Protein AF-A0A8S3IPT7-F1 (afdb_monomer_lite)

InterPro domains:
  IPR018795 Uncharacterized protein KIAA2013-like [PF10222] (3-131)
  IPR018795 Uncharacterized protein KIAA2013-like [PTHR31386] (3-131)

Foldseek 3Di:
DVVVVLVVLVVCCVPVQVWDDDPFKIFRQDDLVPPPDKDWRWQHDDPDDWGKTWIWHQDPVRWIKIWIATPAQPQQKWKAADQCPDQTDTHYRGTDIDTQFAKVVGDTGMMMGSDRVVSVVSSVVDPIDTDDD

pLDDT: mean 86.34, std 8.71, range [43.53, 96.94]

Organism: NCBI:txid392030

Sequence (133 aa):
MLSGVNGVLQSMLLSIGGARFHNHHLEMNLDPKELHRDMFFRSIHFGKHFLLNISITVGHDNRAIMDVSIDNENGQAYACDAGCLDTPTKLSKKPIRFPVKMTSPSTAILYITEDFDYMTQLKDTLHVKEIEI

Secondary structure (DSSP, 8-state):
-HHHHHHHHHHHHHHTS-EEE-SS-EEE---GGG--S-EEEEEEEETTTEEEEEEEEE-TTS-EEEEEEES-TT---EEEEGGG-SPPEE--SSPEEEE--EEES---SEEEES-HHHHHHHHHH---EEE--

Radius of gyration: 14.16 Å; chains: 1; bounding box: 36×37×33 Å

Structure (mmCIF, N/CA/C/O backbone):
data_AF-A0A8S3IPT7-F1
#
_entry.id   AF-A0A8S3IPT7-F1
#
loop_
_atom_site.group_PDB
_atom_site.id
_atom_site.type_symbol
_atom_site.label_atom_id
_atom_site.label_alt_id
_atom_site.label_comp_id
_atom_site.label_asym_id
_atom_site.label_entity_id
_atom_site.label_seq_id
_atom_site.pdbx_PDB_ins_code
_atom_site.Cartn_x
_atom_site.Cartn_y
_atom_site.Cartn_z
_atom_site.occupancy
_atom_site.B_iso_or_equiv
_atom_site.auth_seq_id
_atom_site.auth_comp_id
_atom_site.auth_asym_id
_atom_site.auth_atom_id
_atom_site.pdbx_PDB_model_num
ATOM 1 N N . MET A 1 1 ? -9.300 23.777 11.754 1.00 43.53 1 MET A N 1
ATOM 2 C CA . MET A 1 1 ? -7.929 23.855 11.193 1.00 43.53 1 MET A CA 1
ATOM 3 C C . MET A 1 1 ? -7.364 22.512 10.713 1.00 43.53 1 MET A C 1
ATOM 5 O O . MET A 1 1 ? -6.518 22.542 9.834 1.00 43.53 1 MET A O 1
ATOM 9 N N . LEU A 1 2 ? -7.838 21.349 11.191 1.00 57.19 2 LEU A N 1
ATOM 10 C CA . LEU A 1 2 ? -7.346 20.024 10.750 1.00 57.19 2 LEU A CA 1
ATOM 11 C C . LEU A 1 2 ? -7.577 19.705 9.257 1.00 57.19 2 LEU A C 1
ATOM 13 O O . LEU A 1 2 ? -6.779 18.995 8.655 1.00 57.19 2 LEU A O 1
ATOM 17 N N . SER A 1 3 ? -8.605 20.285 8.627 1.00 55.47 3 SER A N 1
ATOM 18 C CA . SER A 1 3 ? -8.907 20.048 7.206 1.00 55.47 3 SER A CA 1
ATOM 19 C C . SER A 1 3 ? -7.802 20.520 6.249 1.00 55.47 3 SER A C 1
ATOM 21 O O . SER A 1 3 ? -7.641 19.933 5.185 1.00 55.47 3 SER A O 1
ATOM 23 N N . GLY A 1 4 ? -7.016 21.539 6.625 1.00 62.97 4 GLY A N 1
ATOM 24 C CA . GLY A 1 4 ? -5.911 22.037 5.795 1.00 62.97 4 GLY A CA 1
ATOM 25 C C . GLY A 1 4 ? -4.722 21.072 5.742 1.00 62.97 4 GLY A C 1
ATOM 26 O O . GLY A 1 4 ? -4.175 20.828 4.673 1.00 62.97 4 GLY A O 1
ATOM 27 N N . VAL A 1 5 ? -4.366 20.465 6.880 1.00 67.19 5 VAL A N 1
ATOM 28 C CA . VAL A 1 5 ? -3.261 19.492 6.973 1.00 67.19 5 VAL A CA 1
ATOM 29 C C . VAL A 1 5 ? -3.607 18.202 6.229 1.00 67.19 5 VAL A C 1
ATOM 31 O O . VAL A 1 5 ? -2.785 17.695 5.467 1.00 67.19 5 VAL A O 1
ATOM 34 N N . ASN A 1 6 ? -4.846 17.722 6.370 1.00 68.94 6 ASN A N 1
ATOM 35 C CA . ASN A 1 6 ? -5.309 16.536 5.648 1.00 68.94 6 ASN A CA 1
ATOM 36 C C . ASN A 1 6 ? -5.297 16.746 4.126 1.00 68.94 6 ASN A C 1
ATOM 38 O O . ASN A 1 6 ? -4.885 15.848 3.396 1.00 68.94 6 ASN A O 1
ATOM 42 N N . GLY A 1 7 ? -5.678 17.937 3.649 1.00 72.19 7 GLY A N 1
ATOM 43 C CA . GLY A 1 7 ? -5.635 18.276 2.223 1.00 72.19 7 GLY A CA 1
ATOM 44 C C . GLY A 1 7 ? -4.217 18.282 1.642 1.00 72.19 7 GLY A C 1
ATOM 45 O O . GLY A 1 7 ? -4.000 17.770 0.544 1.00 72.19 7 GLY A O 1
ATOM 46 N N . VAL A 1 8 ? -3.229 18.793 2.386 1.00 80.00 8 VAL A N 1
ATOM 47 C CA . VAL A 1 8 ? -1.816 18.768 1.965 1.00 80.00 8 VAL A CA 1
ATOM 48 C C . VAL A 1 8 ? -1.285 17.338 1.898 1.00 80.00 8 VAL A C 1
ATOM 50 O O . VAL A 1 8 ? -0.687 16.964 0.890 1.00 80.00 8 VAL A O 1
ATOM 53 N N . LEU A 1 9 ? -1.542 16.520 2.924 1.00 81.75 9 LEU A N 1
ATOM 54 C CA . LEU A 1 9 ? -1.095 15.125 2.944 1.00 81.75 9 LEU A CA 1
ATOM 55 C C . LEU A 1 9 ? -1.710 14.321 1.791 1.00 81.75 9 LEU A C 1
ATOM 57 O O . LEU A 1 9 ? -0.996 13.597 1.100 1.00 81.75 9 LEU A O 1
ATOM 61 N N . GLN A 1 10 ? -3.012 14.486 1.541 1.00 80.69 10 GLN A N 1
ATOM 62 C CA . GLN A 1 10 ? -3.675 13.861 0.395 1.00 80.69 10 GLN A CA 1
ATOM 63 C C . GLN A 1 10 ? -3.067 14.325 -0.931 1.00 80.69 10 GLN A C 1
ATOM 65 O O . GLN A 1 10 ? -2.792 13.499 -1.795 1.00 80.69 10 GLN A O 1
ATOM 70 N N . SER A 1 11 ? -2.782 15.620 -1.080 1.00 82.38 11 SER A N 1
ATOM 71 C CA . SER A 1 11 ? -2.172 16.154 -2.305 1.00 82.38 11 SER A CA 1
ATOM 72 C C . SER A 1 11 ? -0.766 15.595 -2.544 1.00 82.38 11 SER A C 1
ATOM 74 O O . SER A 1 11 ? -0.413 15.289 -3.683 1.00 82.38 11 SER A O 1
ATOM 76 N N . MET A 1 12 ? 0.028 15.413 -1.484 1.00 84.81 12 MET A N 1
ATOM 77 C CA . MET A 1 12 ? 1.343 14.768 -1.560 1.00 84.81 12 MET A CA 1
ATOM 78 C C . MET A 1 12 ? 1.231 13.287 -1.915 1.00 84.81 12 MET A C 1
ATOM 80 O O . MET A 1 12 ? 1.990 12.807 -2.751 1.00 84.81 12 MET A O 1
ATOM 84 N N . LEU A 1 13 ? 0.277 12.568 -1.325 1.00 86.44 13 LEU A N 1
ATOM 85 C CA . LEU A 1 13 ? 0.039 11.163 -1.639 1.00 86.44 13 LEU A CA 1
ATOM 86 C C . LEU A 1 13 ? -0.361 10.977 -3.115 1.00 86.44 13 LEU A C 1
ATOM 88 O O . LEU A 1 13 ? 0.162 10.088 -3.780 1.00 86.44 13 LEU A O 1
ATOM 92 N N . LEU A 1 14 ? -1.215 11.858 -3.644 1.00 85.62 14 LEU A N 1
ATOM 93 C CA . LEU A 1 14 ? -1.606 11.870 -5.058 1.00 85.62 14 LEU A CA 1
ATOM 94 C C . LEU A 1 14 ? -0.437 12.236 -5.989 1.00 85.62 14 LEU A C 1
ATOM 96 O O . LEU A 1 14 ? -0.249 11.598 -7.019 1.00 85.62 14 LEU A O 1
ATOM 100 N N . SER A 1 15 ? 0.346 13.262 -5.638 1.00 83.88 15 SER A N 1
ATOM 101 C CA . SER A 1 15 ? 1.377 13.816 -6.532 1.00 83.88 15 SER A CA 1
ATOM 102 C C . SER A 1 15 ? 2.693 13.038 -6.481 1.00 83.88 15 SER A C 1
ATOM 104 O O . SER A 1 15 ? 3.268 12.730 -7.516 1.00 83.88 15 SER A O 1
ATOM 106 N N . ILE A 1 16 ? 3.182 12.744 -5.274 1.00 84.56 16 ILE A N 1
ATOM 107 C CA . ILE A 1 16 ? 4.480 12.096 -5.033 1.00 84.56 16 ILE A CA 1
ATOM 108 C C . ILE A 1 16 ? 4.303 10.583 -4.942 1.00 84.56 16 ILE A C 1
ATOM 110 O O . ILE A 1 16 ? 5.079 9.837 -5.522 1.00 84.56 16 ILE A O 1
ATOM 114 N N . GLY A 1 17 ? 3.276 10.129 -4.223 1.00 85.25 17 GLY A N 1
ATOM 115 C CA . GLY A 1 17 ? 2.998 8.702 -4.046 1.00 85.25 17 GLY A CA 1
ATOM 116 C C . GLY A 1 17 ? 2.319 8.042 -5.247 1.00 85.25 17 GLY A C 1
ATOM 117 O O . GLY A 1 17 ? 2.016 6.854 -5.177 1.00 85.25 17 GLY A O 1
ATOM 118 N N . GLY A 1 18 ? 2.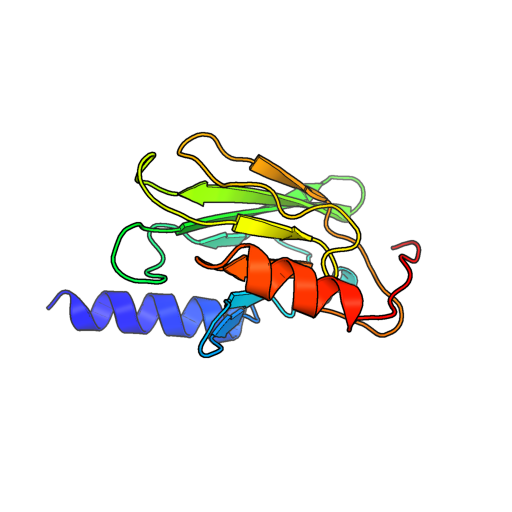024 8.796 -6.315 1.00 89.81 18 GLY A N 1
ATOM 119 C CA . GLY A 1 18 ? 1.300 8.297 -7.490 1.00 89.81 18 GLY A CA 1
ATOM 120 C C . GLY A 1 18 ? -0.071 7.709 -7.147 1.00 89.81 18 GLY A C 1
ATOM 121 O O . GLY A 1 18 ? -0.596 6.875 -7.890 1.00 89.81 18 GLY A O 1
ATOM 122 N N . ALA A 1 19 ? -0.629 8.074 -5.992 1.00 90.81 19 ALA A N 1
ATOM 123 C CA . ALA A 1 19 ? -1.825 7.436 -5.493 1.00 90.81 19 ALA A CA 1
ATOM 124 C C . ALA A 1 19 ? -3.057 7.887 -6.273 1.00 90.81 19 ALA A C 1
ATOM 126 O O . ALA A 1 19 ? -3.160 9.038 -6.700 1.00 90.81 19 ALA A O 1
ATOM 127 N N . ARG A 1 20 ? -4.034 6.996 -6.412 1.00 90.38 20 ARG A N 1
ATOM 128 C CA . ARG A 1 20 ? -5.362 7.316 -6.930 1.00 90.38 20 ARG A CA 1
ATOM 129 C C . ARG A 1 20 ? -6.415 6.715 -6.021 1.00 90.38 20 ARG A C 1
ATOM 131 O O . ARG A 1 20 ? -6.373 5.531 -5.701 1.00 90.38 20 ARG A O 1
ATOM 138 N N . PHE A 1 21 ? -7.354 7.556 -5.608 1.00 86.88 21 PHE A N 1
ATOM 139 C CA . PHE A 1 21 ? -8.520 7.131 -4.849 1.00 86.88 21 PHE A CA 1
ATOM 140 C C . PHE A 1 21 ? -9.652 6.853 -5.828 1.00 86.88 21 PHE A C 1
ATOM 142 O O . PHE A 1 21 ? -10.122 7.756 -6.521 1.00 86.88 21 PHE A O 1
ATOM 149 N N . HIS A 1 22 ? -10.088 5.605 -5.861 1.00 85.75 22 HIS A N 1
ATOM 150 C CA . HIS A 1 22 ? -11.319 5.183 -6.509 1.00 85.75 22 HIS A CA 1
ATOM 151 C C . HIS A 1 22 ? -12.419 5.038 -5.458 1.00 85.75 22 HIS A C 1
ATOM 153 O O . HIS A 1 22 ? -12.161 5.050 -4.255 1.00 85.75 22 HIS A O 1
ATOM 159 N N . ASN A 1 23 ? -13.663 4.858 -5.904 1.00 81.69 23 ASN A N 1
ATOM 160 C CA . ASN A 1 23 ? -14.810 4.730 -4.997 1.00 81.69 23 ASN A CA 1
ATOM 161 C C . ASN A 1 23 ? -14.676 3.563 -4.002 1.00 81.69 23 ASN A C 1
ATOM 163 O O . ASN A 1 23 ? -15.244 3.631 -2.918 1.00 81.69 23 ASN A O 1
ATOM 167 N N . HIS A 1 24 ? -13.939 2.511 -4.374 1.00 85.00 24 HIS A N 1
ATOM 168 C CA . HIS A 1 24 ? -13.844 1.269 -3.600 1.00 85.00 24 HIS A CA 1
ATOM 169 C C . HIS A 1 24 ? -12.415 0.900 -3.196 1.00 85.00 24 HIS A C 1
ATOM 171 O O . HIS A 1 24 ? -12.233 0.002 -2.383 1.00 85.00 24 HIS A O 1
ATOM 177 N N . HIS A 1 25 ? -11.387 1.551 -3.743 1.00 90.56 25 HIS A N 1
ATOM 178 C CA . HIS A 1 25 ? -10.003 1.206 -3.434 1.00 90.56 25 HIS A CA 1
ATOM 179 C C . HIS A 1 25 ? -9.053 2.387 -3.640 1.00 90.56 25 HIS A C 1
ATOM 181 O O . HIS A 1 25 ? -9.338 3.331 -4.374 1.00 90.56 25 HIS A O 1
ATOM 187 N N . LEU A 1 26 ? -7.908 2.314 -2.978 1.00 91.88 26 LEU A N 1
ATOM 188 C CA . LEU A 1 26 ? -6.741 3.154 -3.190 1.00 91.88 26 LEU A CA 1
ATOM 189 C C . LEU A 1 26 ? -5.715 2.338 -3.975 1.00 91.88 26 LEU A C 1
ATOM 191 O O . LEU A 1 26 ? -5.437 1.201 -3.605 1.00 91.88 26 LEU A O 1
ATOM 195 N N . GLU A 1 27 ? -5.131 2.915 -5.016 1.00 93.06 27 GLU A N 1
ATOM 196 C CA . GLU A 1 27 ? -4.014 2.315 -5.752 1.00 93.06 27 GLU A CA 1
ATOM 197 C C . GLU A 1 27 ? -2.806 3.259 -5.763 1.00 93.06 27 GLU A C 1
ATOM 199 O O . GLU A 1 27 ? -2.984 4.476 -5.810 1.00 93.06 27 GLU A O 1
ATOM 204 N N . MET A 1 28 ? -1.581 2.729 -5.719 1.00 92.81 28 MET A N 1
ATOM 205 C CA . MET A 1 28 ? -0.345 3.508 -5.888 1.00 92.81 28 MET A CA 1
ATOM 206 C C . MET A 1 28 ? 0.303 3.177 -7.232 1.00 92.81 28 MET A C 1
ATOM 208 O O . MET A 1 28 ? 0.887 2.110 -7.406 1.00 92.81 28 MET A O 1
ATOM 212 N N . ASN A 1 29 ? 0.191 4.098 -8.189 1.00 90.06 29 ASN A N 1
ATOM 213 C CA . ASN A 1 29 ? 0.697 3.949 -9.553 1.00 90.06 29 ASN A CA 1
ATOM 214 C C . ASN A 1 29 ? 2.107 4.536 -9.675 1.00 90.06 29 ASN A C 1
ATOM 216 O O . ASN A 1 29 ? 2.313 5.555 -10.334 1.00 90.06 29 ASN A O 1
ATOM 220 N N . LEU A 1 30 ? 3.064 3.910 -8.999 1.00 89.12 30 LEU A N 1
ATOM 221 C CA . LEU A 1 30 ? 4.481 4.235 -9.129 1.00 89.12 30 LEU A CA 1
ATOM 222 C C . LEU A 1 30 ? 5.149 3.191 -10.016 1.00 89.12 30 LEU A C 1
ATOM 224 O O . LEU A 1 30 ? 4.913 2.000 -9.837 1.00 89.12 30 LEU A O 1
ATOM 228 N N . ASP A 1 31 ? 5.985 3.630 -10.953 1.00 85.75 31 ASP A N 1
ATOM 229 C CA . ASP A 1 31 ? 6.838 2.706 -11.694 1.00 85.75 31 ASP A CA 1
ATOM 230 C C . ASP A 1 31 ? 7.941 2.206 -10.743 1.00 85.75 31 ASP A C 1
ATOM 232 O O . ASP A 1 31 ? 8.667 3.036 -10.183 1.00 85.75 31 ASP A O 1
ATOM 236 N N . PRO A 1 32 ? 8.091 0.882 -10.536 1.00 84.81 32 PRO A N 1
ATOM 237 C CA . PRO A 1 32 ? 9.159 0.330 -9.708 1.00 84.81 32 PRO A CA 1
ATOM 238 C C . PRO A 1 32 ? 10.555 0.849 -10.068 1.00 84.81 32 PRO A C 1
ATOM 240 O O . PRO A 1 32 ? 11.394 0.980 -9.180 1.00 84.81 32 PRO A O 1
ATOM 243 N N . LYS A 1 33 ? 10.802 1.190 -11.340 1.00 83.56 33 LYS A N 1
ATOM 244 C CA . LYS A 1 33 ? 12.093 1.717 -11.806 1.00 83.56 33 LYS A CA 1
ATOM 245 C C . LYS A 1 33 ? 12.394 3.124 -11.306 1.00 83.56 33 LYS A C 1
ATOM 247 O O . LYS A 1 33 ? 13.562 3.468 -11.183 1.00 83.56 33 LYS A O 1
ATOM 252 N N . GLU A 1 34 ? 11.364 3.903 -10.988 1.00 83.06 34 GLU A N 1
ATOM 253 C CA . GLU A 1 34 ? 11.478 5.288 -10.517 1.00 83.06 34 GLU A CA 1
ATOM 254 C C . GLU A 1 34 ? 11.584 5.372 -8.980 1.00 83.06 34 GLU A C 1
ATOM 256 O O . GLU A 1 34 ? 11.789 6.449 -8.407 1.00 83.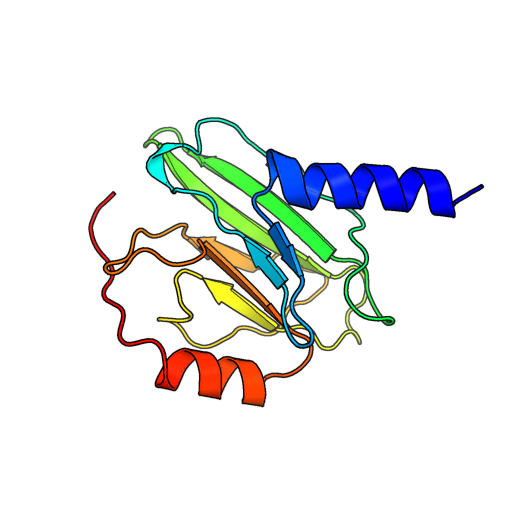06 34 GLU A O 1
ATOM 261 N N . LEU A 1 35 ? 11.464 4.237 -8.276 1.00 86.44 35 LEU A N 1
ATOM 262 C CA . LEU A 1 35 ? 11.620 4.151 -6.823 1.00 86.44 35 LEU A CA 1
ATOM 263 C C . LEU A 1 35 ? 13.099 4.231 -6.429 1.00 86.44 35 LEU A C 1
ATOM 265 O O . LEU A 1 35 ? 13.751 3.239 -6.117 1.00 86.44 35 LEU A O 1
ATOM 269 N N . HIS A 1 36 ? 13.627 5.452 -6.409 1.00 83.69 36 HIS A N 1
ATOM 270 C CA . HIS A 1 36 ? 15.015 5.733 -6.028 1.00 83.69 36 HIS A CA 1
ATOM 271 C C . HIS A 1 36 ? 15.183 6.222 -4.586 1.00 83.69 36 HIS A C 1
ATOM 273 O O . HIS A 1 36 ? 16.301 6.519 -4.161 1.00 83.69 36 HIS A O 1
ATOM 279 N N . ARG A 1 37 ? 14.083 6.416 -3.853 1.00 86.88 37 ARG A N 1
ATOM 280 C CA . ARG A 1 37 ? 14.090 7.014 -2.514 1.00 86.88 37 ARG A CA 1
ATOM 281 C C . ARG A 1 37 ? 13.044 6.380 -1.621 1.00 86.88 37 ARG A C 1
ATOM 283 O O . ARG A 1 37 ? 11.958 6.033 -2.083 1.00 86.88 37 ARG A O 1
ATOM 290 N N . ASP A 1 38 ? 13.360 6.347 -0.335 1.00 91.81 38 ASP A N 1
ATOM 291 C CA . ASP A 1 38 ? 12.408 5.945 0.685 1.00 91.81 38 ASP A CA 1
ATOM 292 C C . ASP A 1 38 ? 11.276 6.972 0.801 1.00 91.81 38 ASP A C 1
ATOM 294 O O . ASP A 1 38 ? 11.497 8.188 0.788 1.00 91.81 38 ASP A O 1
ATOM 298 N N . MET A 1 39 ? 10.053 6.476 0.945 1.00 92.56 39 MET A N 1
ATOM 299 C CA . MET A 1 39 ? 8.851 7.283 1.104 1.00 92.56 39 MET A CA 1
ATOM 300 C C . MET A 1 39 ? 8.048 6.791 2.297 1.00 92.56 39 MET A C 1
ATOM 302 O O . MET A 1 39 ? 7.779 5.603 2.435 1.00 92.56 39 MET A O 1
ATOM 306 N N . PHE A 1 40 ? 7.622 7.718 3.151 1.00 94.12 40 PHE A N 1
ATOM 307 C CA . PHE A 1 40 ? 6.880 7.399 4.366 1.00 94.12 40 PHE A CA 1
ATOM 308 C C . PHE A 1 40 ? 5.612 8.241 4.422 1.00 94.12 40 PHE A C 1
ATOM 310 O O . PHE A 1 40 ? 5.660 9.442 4.686 1.00 94.12 40 PHE A O 1
ATOM 317 N N . PHE A 1 41 ? 4.471 7.597 4.217 1.00 93.31 41 PHE A N 1
ATOM 318 C CA . PHE A 1 41 ? 3.157 8.204 4.347 1.00 93.31 41 PHE A CA 1
ATOM 319 C C . PHE A 1 41 ? 2.493 7.670 5.615 1.00 93.31 41 PHE A C 1
ATOM 321 O O . PHE A 1 41 ? 2.279 6.469 5.765 1.00 93.31 41 PHE A O 1
ATOM 328 N N . ARG A 1 42 ? 2.194 8.555 6.564 1.00 92.31 42 ARG A N 1
ATOM 329 C CA . ARG A 1 42 ? 1.623 8.188 7.867 1.00 92.31 42 ARG A CA 1
ATOM 330 C C . ARG A 1 42 ? 0.298 8.885 8.084 1.00 92.31 42 ARG A C 1
ATOM 332 O O . ARG A 1 42 ? 0.103 9.993 7.593 1.00 92.31 42 ARG A O 1
ATOM 339 N N . SER A 1 43 ? -0.565 8.253 8.869 1.00 90.38 43 SER A N 1
ATOM 340 C CA . SER A 1 43 ? -1.863 8.809 9.255 1.00 90.38 43 SER A CA 1
ATOM 341 C C . SER A 1 43 ? -2.730 9.224 8.057 1.00 90.38 43 SER A C 1
ATOM 343 O O . SER A 1 43 ? -3.424 10.241 8.095 1.00 90.38 43 SER A O 1
ATOM 345 N N . ILE A 1 44 ? -2.671 8.457 6.966 1.00 89.94 44 ILE A N 1
ATOM 346 C CA . ILE A 1 44 ? -3.470 8.713 5.770 1.00 89.94 44 ILE A CA 1
ATOM 347 C C . ILE A 1 44 ? -4.917 8.327 6.067 1.00 89.94 44 ILE A C 1
ATOM 349 O O . ILE A 1 44 ? -5.204 7.201 6.467 1.00 89.94 44 ILE A O 1
ATOM 353 N N . HIS A 1 45 ? -5.842 9.243 5.808 1.00 86.31 45 HIS A N 1
ATOM 354 C CA . HIS A 1 45 ? -7.264 8.937 5.875 1.00 86.31 45 HIS A CA 1
ATOM 355 C C . HIS A 1 45 ? -7.697 8.137 4.643 1.00 86.31 45 HIS A C 1
ATOM 357 O O . HIS A 1 45 ? -7.646 8.641 3.520 1.00 86.31 45 HIS A O 1
ATOM 363 N N . PHE A 1 46 ? -8.162 6.913 4.873 1.00 82.88 46 PHE A N 1
ATOM 364 C CA . PHE A 1 46 ? -8.835 6.075 3.889 1.00 82.88 46 PHE A CA 1
ATOM 365 C C . PHE A 1 46 ? -10.014 5.399 4.583 1.00 82.88 46 PHE A C 1
ATOM 367 O O . PHE A 1 46 ? -9.855 4.849 5.671 1.00 82.88 46 PHE A O 1
ATOM 374 N N . GLY A 1 47 ? -11.205 5.514 4.000 1.00 76.12 47 GLY A N 1
ATOM 375 C CA . GLY A 1 47 ? -12.431 5.144 4.699 1.00 76.12 47 GLY A CA 1
ATOM 376 C C . GLY A 1 47 ? -12.696 6.028 5.925 1.00 76.12 47 GLY A C 1
ATOM 377 O O . GLY A 1 47 ? -12.253 7.179 6.006 1.00 76.12 47 GLY A O 1
ATOM 378 N N . LYS A 1 48 ? -13.472 5.504 6.878 1.00 77.75 48 LYS A N 1
ATOM 379 C CA . LYS A 1 48 ? -13.904 6.251 8.081 1.00 77.75 48 LYS A CA 1
ATOM 380 C C . LYS A 1 48 ? -13.344 5.705 9.393 1.00 77.75 48 LYS A C 1
ATOM 382 O O . LYS A 1 48 ? -13.485 6.365 10.420 1.00 77.75 48 LYS A O 1
ATOM 387 N N . HIS A 1 49 ? -12.759 4.509 9.380 1.00 83.94 49 HIS A N 1
ATOM 388 C CA . HIS A 1 49 ? -12.588 3.707 10.597 1.00 83.94 49 HIS A CA 1
ATOM 389 C C . HIS A 1 49 ? -11.136 3.492 11.031 1.00 83.94 49 HIS A C 1
ATOM 391 O O . HIS A 1 49 ? -10.905 2.990 12.134 1.00 83.94 49 HIS A O 1
ATOM 397 N N . PHE A 1 50 ? -10.170 3.865 10.195 1.00 88.94 50 PHE A N 1
ATOM 398 C CA . PHE A 1 50 ? -8.747 3.713 10.474 1.00 88.94 50 PHE A CA 1
ATOM 399 C C . PHE A 1 50 ? -7.917 4.740 9.699 1.00 88.94 50 PHE A C 1
ATOM 401 O O . PHE A 1 50 ? -8.379 5.368 8.745 1.00 88.94 50 PHE A O 1
ATOM 408 N N . LEU A 1 51 ? -6.668 4.888 10.121 1.00 92.31 51 LEU A N 1
ATOM 409 C CA . LEU A 1 51 ? -5.624 5.610 9.419 1.00 92.31 51 LEU A CA 1
ATOM 410 C C . LEU A 1 51 ? -4.603 4.621 8.861 1.00 92.31 51 LEU A C 1
ATOM 412 O O . LEU A 1 51 ? -4.128 3.731 9.570 1.00 92.31 51 LEU A O 1
ATOM 416 N N . LEU A 1 52 ? -4.243 4.808 7.596 1.00 93.69 52 LEU A N 1
ATOM 417 C CA . LEU A 1 52 ? -3.231 4.020 6.908 1.00 93.69 52 LEU A CA 1
ATOM 418 C C . LEU A 1 52 ? -1.832 4.578 7.147 1.00 93.69 52 LEU A C 1
ATOM 420 O O . LEU A 1 52 ? -1.600 5.791 7.143 1.00 93.69 52 LEU A O 1
ATOM 424 N N . ASN A 1 53 ? -0.883 3.662 7.281 1.00 95.19 53 ASN A N 1
ATOM 425 C CA . ASN A 1 53 ? 0.539 3.940 7.240 1.00 95.19 53 ASN A CA 1
ATOM 426 C C . ASN A 1 53 ? 1.160 3.083 6.140 1.00 95.19 53 ASN A C 1
ATOM 428 O O . ASN A 1 53 ? 0.967 1.869 6.115 1.00 95.19 53 ASN A O 1
ATOM 432 N N . ILE A 1 54 ? 1.890 3.729 5.240 1.00 95.69 54 ILE A N 1
ATOM 433 C CA . ILE A 1 54 ? 2.549 3.112 4.095 1.00 95.69 54 ILE A CA 1
ATOM 434 C C . ILE A 1 54 ? 3.991 3.603 4.095 1.00 95.69 54 ILE A C 1
ATOM 436 O O . ILE A 1 54 ? 4.246 4.808 4.065 1.00 95.69 54 ILE A O 1
ATOM 440 N N . SER A 1 55 ? 4.940 2.680 4.121 1.00 95.75 55 SER A N 1
ATOM 441 C CA . SER A 1 55 ? 6.353 2.988 3.930 1.00 95.75 55 SER A CA 1
ATOM 442 C C . SER A 1 55 ? 6.913 2.190 2.774 1.00 95.75 55 SER A C 1
ATOM 444 O O . SER A 1 55 ? 6.749 0.977 2.741 1.00 95.75 55 SER A O 1
ATOM 446 N N . ILE A 1 56 ? 7.587 2.873 1.859 1.00 94.75 56 ILE A N 1
ATOM 447 C CA . ILE A 1 56 ? 8.323 2.292 0.746 1.00 94.75 56 ILE A CA 1
ATOM 448 C C . ILE A 1 56 ? 9.800 2.505 1.055 1.00 94.75 56 ILE A C 1
ATOM 450 O O . ILE A 1 56 ? 10.222 3.648 1.219 1.00 94.75 56 ILE A O 1
ATOM 454 N N . THR A 1 57 ? 10.565 1.425 1.151 1.00 94.62 57 THR A N 1
ATOM 455 C CA . THR A 1 57 ? 12.003 1.467 1.438 1.00 94.62 57 THR A CA 1
ATOM 456 C C . THR A 1 57 ? 12.753 0.814 0.290 1.00 94.62 57 THR A C 1
ATOM 458 O O . THR A 1 57 ? 12.393 -0.291 -0.119 1.00 94.62 57 THR A O 1
ATOM 461 N N . VAL A 1 58 ? 13.785 1.473 -0.227 1.00 91.06 58 VAL A N 1
ATOM 462 C CA . VAL A 1 58 ? 14.598 0.980 -1.343 1.00 91.06 58 VAL A CA 1
ATOM 463 C C . VAL A 1 58 ? 15.828 0.263 -0.792 1.00 91.06 58 VAL A C 1
ATOM 465 O O . VAL A 1 58 ? 16.638 0.839 -0.066 1.00 91.06 58 VAL A O 1
ATOM 468 N N . GLY A 1 59 ? 15.948 -1.027 -1.104 1.00 85.31 59 GLY A N 1
ATOM 469 C CA . GLY A 1 59 ? 17.085 -1.856 -0.724 1.00 85.31 59 GLY A CA 1
ATOM 470 C C . GLY A 1 59 ? 18.367 -1.517 -1.490 1.00 85.31 59 GLY A C 1
ATOM 471 O O . GLY A 1 59 ? 18.364 -0.804 -2.491 1.00 85.31 59 GLY A O 1
ATOM 472 N N . HIS A 1 60 ? 19.486 -2.085 -1.034 1.00 78.94 60 HIS A N 1
ATOM 473 C CA . HIS A 1 60 ? 20.805 -1.921 -1.668 1.00 78.94 60 HIS A CA 1
ATOM 474 C C . HIS A 1 60 ? 20.896 -2.568 -3.061 1.00 78.94 60 HIS A C 1
ATOM 476 O O . HIS A 1 60 ? 21.809 -2.276 -3.825 1.00 78.94 60 HIS A O 1
ATOM 482 N N . ASP A 1 61 ? 19.965 -3.462 -3.375 1.00 80.88 61 ASP A N 1
ATOM 483 C CA . ASP A 1 61 ? 19.787 -4.146 -4.654 1.00 80.88 61 ASP A CA 1
ATOM 484 C C . ASP A 1 61 ? 18.803 -3.415 -5.585 1.00 80.88 61 ASP A C 1
ATOM 486 O O . ASP A 1 61 ? 18.340 -3.997 -6.564 1.00 80.88 61 ASP A O 1
ATOM 490 N N . ASN A 1 62 ? 18.457 -2.160 -5.270 1.00 75.50 62 ASN A N 1
ATOM 491 C CA . ASN A 1 62 ? 17.410 -1.371 -5.924 1.00 75.50 62 ASN A CA 1
ATOM 492 C C . ASN A 1 62 ? 16.016 -2.019 -5.884 1.00 75.50 62 ASN A C 1
ATOM 494 O O . ASN A 1 62 ? 15.114 -1.584 -6.601 1.00 75.50 62 ASN A O 1
ATOM 498 N N . ARG A 1 63 ? 15.793 -3.024 -5.026 1.00 85.62 63 ARG A N 1
ATOM 499 C CA . ARG A 1 63 ? 14.461 -3.593 -4.831 1.00 85.62 63 ARG A CA 1
ATOM 500 C C . ARG A 1 63 ? 13.746 -2.837 -3.731 1.00 85.62 63 ARG A C 1
ATOM 502 O O . ARG A 1 63 ? 14.208 -2.759 -2.592 1.00 85.62 63 ARG A O 1
ATOM 509 N N . ALA A 1 64 ? 12.601 -2.271 -4.079 1.00 91.75 64 ALA A N 1
ATOM 510 C CA . ALA A 1 64 ? 11.753 -1.599 -3.118 1.00 91.75 64 ALA A CA 1
ATOM 511 C C . ALA A 1 64 ? 10.867 -2.604 -2.370 1.00 91.75 64 ALA A C 1
ATOM 513 O O . ALA A 1 64 ? 10.398 -3.606 -2.916 1.00 91.75 64 ALA A O 1
ATOM 514 N N . ILE A 1 65 ? 10.624 -2.314 -1.100 1.00 93.56 65 ILE A N 1
ATOM 515 C CA . ILE A 1 65 ? 9.731 -3.069 -0.229 1.00 93.56 65 ILE A CA 1
ATOM 516 C C . ILE A 1 65 ? 8.707 -2.100 0.342 1.00 93.56 65 ILE A C 1
ATOM 518 O O . ILE A 1 65 ? 9.057 -0.990 0.743 1.00 93.56 65 ILE A O 1
ATOM 522 N N . MET A 1 66 ? 7.454 -2.537 0.409 1.00 95.50 66 MET A N 1
ATOM 523 C CA . MET A 1 66 ? 6.371 -1.781 1.020 1.00 95.50 66 MET A CA 1
ATOM 524 C C . MET A 1 66 ? 5.986 -2.419 2.347 1.00 95.50 66 MET A C 1
ATOM 526 O O . MET A 1 66 ? 5.700 -3.608 2.403 1.00 95.50 66 MET A O 1
ATOM 530 N N . ASP A 1 67 ? 5.935 -1.631 3.410 1.00 96.94 67 ASP A N 1
ATOM 531 C CA . ASP A 1 67 ? 5.344 -2.035 4.681 1.00 96.94 67 ASP A CA 1
ATOM 532 C C . ASP A 1 67 ? 4.058 -1.220 4.896 1.00 96.94 67 ASP A C 1
ATOM 534 O O . ASP A 1 67 ? 4.069 0.012 4.828 1.00 96.94 67 ASP A O 1
ATOM 538 N N . VAL A 1 68 ? 2.941 -1.913 5.130 1.00 96.81 68 VAL A N 1
ATOM 539 C CA . VAL A 1 68 ? 1.601 -1.315 5.230 1.00 96.81 68 VAL A CA 1
ATOM 540 C C . VAL A 1 68 ? 0.932 -1.722 6.539 1.00 96.81 68 VAL A C 1
ATOM 542 O O . VAL A 1 68 ? 0.910 -2.900 6.897 1.00 96.81 68 VAL A O 1
ATOM 545 N N . SER A 1 69 ? 0.363 -0.757 7.261 1.00 96.25 69 SER A N 1
ATOM 546 C CA . SER A 1 69 ? -0.411 -0.999 8.484 1.00 96.25 69 SER A CA 1
ATOM 547 C C . SER A 1 69 ? -1.577 -0.030 8.645 1.00 96.25 69 SER A C 1
ATOM 549 O O . SER A 1 69 ? -1.642 1.021 8.006 1.00 96.25 69 SER A O 1
ATOM 551 N N . ILE A 1 70 ? -2.489 -0.385 9.546 1.00 95.62 70 ILE A N 1
ATOM 552 C CA . ILE A 1 70 ? -3.579 0.472 10.019 1.00 95.62 70 ILE A CA 1
ATOM 553 C C . ILE A 1 70 ? -3.389 0.792 11.498 1.00 95.62 70 ILE A C 1
ATOM 555 O O . ILE A 1 70 ? -2.851 -0.010 12.251 1.00 95.62 70 ILE A O 1
ATOM 559 N N . ASP A 1 71 ? -3.839 1.953 11.949 1.00 92.38 71 ASP A N 1
ATOM 560 C CA . ASP A 1 71 ? -3.768 2.341 13.365 1.00 92.38 71 ASP A CA 1
ATOM 561 C C . ASP A 1 71 ? -4.782 1.609 14.271 1.00 92.38 71 ASP A C 1
ATOM 563 O O . ASP A 1 71 ? -4.617 1.576 15.493 1.00 92.38 71 ASP A O 1
ATOM 567 N N . ASN A 1 72 ? -5.809 0.990 13.686 1.00 88.88 72 ASN A N 1
ATOM 568 C CA . ASN A 1 72 ? -6.926 0.364 14.384 1.00 88.88 72 ASN A CA 1
ATOM 569 C C . ASN A 1 72 ? -7.060 -1.120 14.007 1.00 88.88 72 ASN A C 1
ATOM 571 O O . ASN A 1 72 ? -7.364 -1.443 12.867 1.00 88.88 72 ASN A O 1
ATOM 575 N N . GLU A 1 73 ? -6.912 -2.036 14.970 1.00 78.88 73 GLU A N 1
ATOM 576 C CA . GLU A 1 73 ? -7.006 -3.492 14.717 1.00 78.88 73 GLU A CA 1
ATOM 577 C C . GLU A 1 73 ? -8.414 -3.964 14.354 1.00 78.88 73 GLU A C 1
ATOM 579 O O . GLU A 1 73 ? -8.571 -5.006 13.721 1.00 78.88 73 GLU A O 1
ATOM 584 N N . ASN A 1 74 ? -9.433 -3.190 14.730 1.00 81.44 74 ASN A N 1
ATOM 585 C CA . ASN A 1 74 ? -10.815 -3.460 14.348 1.00 81.44 74 ASN A CA 1
ATOM 586 C C . ASN A 1 74 ? -11.149 -2.899 12.957 1.00 81.44 74 ASN A C 1
ATOM 588 O O . ASN A 1 74 ? -12.253 -3.125 12.464 1.00 81.44 74 ASN A O 1
ATOM 592 N N . GLY A 1 75 ? -10.222 -2.162 12.333 1.00 83.31 75 GLY A N 1
ATOM 593 C CA . GLY A 1 75 ? -10.366 -1.701 10.961 1.00 83.31 75 GLY A CA 1
ATOM 594 C C . GLY A 1 75 ? -10.440 -2.882 9.993 1.00 83.31 75 GLY A C 1
ATOM 595 O O . GLY A 1 75 ? -9.739 -3.886 10.140 1.00 83.31 75 GLY A O 1
ATOM 596 N N . GLN A 1 76 ? -11.317 -2.769 9.002 1.00 89.12 76 GLN A N 1
ATOM 597 C CA . GLN A 1 76 ? -11.421 -3.731 7.913 1.00 89.12 76 GLN A CA 1
ATOM 598 C C . GLN A 1 76 ? -10.709 -3.134 6.712 1.00 89.12 76 GLN A C 1
ATOM 600 O O . GLN A 1 76 ? -11.259 -2.286 6.025 1.00 89.12 76 GLN A O 1
ATOM 605 N N . ALA A 1 77 ? -9.459 -3.536 6.513 1.00 92.44 77 ALA A N 1
ATOM 606 C CA . ALA A 1 77 ? -8.665 -3.114 5.375 1.00 92.44 77 ALA A CA 1
ATOM 607 C C . ALA A 1 77 ? -7.873 -4.300 4.842 1.00 92.44 77 ALA A C 1
ATOM 609 O O . ALA A 1 77 ? -7.351 -5.105 5.618 1.00 92.44 77 ALA A O 1
ATOM 610 N N . TYR A 1 78 ? -7.764 -4.386 3.527 1.00 94.06 78 TYR A N 1
ATOM 611 C CA . TYR A 1 78 ? -7.052 -5.434 2.817 1.00 94.06 78 TYR A CA 1
ATOM 612 C C . TYR A 1 78 ? -6.117 -4.794 1.809 1.00 94.06 78 TYR A C 1
ATOM 614 O O . TYR A 1 78 ? -6.477 -3.793 1.190 1.00 94.06 78 TYR A O 1
ATOM 622 N N . ALA A 1 79 ? -4.933 -5.374 1.648 1.00 95.00 79 ALA A N 1
ATOM 623 C CA . ALA A 1 79 ? -3.948 -4.912 0.687 1.00 95.00 79 ALA A CA 1
ATOM 624 C C . ALA A 1 79 ? -3.394 -6.061 -0.154 1.00 95.00 79 ALA A C 1
ATOM 626 O O . ALA A 1 79 ? -3.339 -7.205 0.299 1.00 95.00 79 ALA A O 1
ATOM 627 N N . CYS A 1 80 ? -2.972 -5.740 -1.370 1.00 92.94 80 CYS A N 1
ATOM 628 C CA . CYS A 1 80 ? -2.268 -6.650 -2.263 1.00 92.94 80 CYS A CA 1
ATOM 629 C C . CYS A 1 80 ? -1.224 -5.862 -3.072 1.00 92.94 80 CYS A C 1
ATOM 631 O O . CYS A 1 80 ? -1.387 -4.661 -3.313 1.00 92.94 80 CYS A O 1
ATOM 633 N N . ASP A 1 81 ? -0.172 -6.538 -3.513 1.00 92.56 81 ASP A N 1
ATOM 634 C CA . ASP A 1 81 ? 0.814 -6.009 -4.451 1.00 92.56 81 ASP A CA 1
ATOM 635 C C . ASP A 1 81 ? 0.454 -6.311 -5.913 1.00 92.56 81 ASP A C 1
ATOM 637 O O . ASP A 1 81 ? -0.283 -7.252 -6.208 1.00 92.56 81 ASP A O 1
ATOM 641 N N . ALA A 1 82 ? 0.998 -5.500 -6.827 1.00 84.12 82 ALA A N 1
ATOM 642 C CA . ALA A 1 82 ? 1.181 -5.823 -8.248 1.00 84.12 82 ALA A CA 1
ATOM 643 C C . ALA A 1 82 ? -0.024 -6.492 -8.945 1.00 84.12 82 ALA A C 1
ATOM 645 O O . ALA A 1 82 ? 0.053 -7.623 -9.424 1.00 84.12 82 ALA A O 1
ATOM 646 N N . GLY A 1 83 ? -1.162 -5.795 -8.983 1.00 80.19 83 GLY A N 1
ATOM 647 C CA . GLY A 1 83 ? -2.394 -6.290 -9.612 1.00 80.19 83 GLY A CA 1
ATOM 648 C C . GLY A 1 83 ? -3.090 -7.423 -8.846 1.00 80.19 83 GLY A C 1
ATOM 649 O O . GLY A 1 83 ? -3.919 -8.123 -9.418 1.00 80.19 83 GLY A O 1
ATOM 650 N N . CYS A 1 84 ? -2.755 -7.612 -7.567 1.00 84.94 84 CYS A N 1
ATOM 651 C CA . CYS A 1 84 ? -3.227 -8.703 -6.715 1.00 84.94 84 CYS A CA 1
ATOM 652 C C . CYS A 1 84 ? -2.884 -10.106 -7.242 1.00 84.94 84 CYS A C 1
ATOM 654 O O . CYS A 1 84 ? -3.693 -11.029 -7.127 1.00 84.94 84 CYS A O 1
ATOM 656 N N . LEU A 1 85 ? -1.678 -10.300 -7.790 1.00 79.88 85 LEU A N 1
ATOM 657 C CA . LEU A 1 85 ? -1.185 -11.639 -8.152 1.00 79.88 85 LEU A CA 1
ATOM 658 C C . LEU A 1 85 ? -1.292 -12.613 -6.964 1.00 79.88 85 LEU A C 1
ATOM 660 O O . LEU A 1 85 ? -1.814 -13.725 -7.097 1.00 79.88 85 LEU A O 1
ATOM 664 N N . ASP A 1 86 ? -0.906 -12.142 -5.780 1.00 84.62 86 ASP A N 1
ATOM 665 C CA . ASP A 1 86 ? -1.075 -12.844 -4.511 1.00 84.62 86 ASP A CA 1
ATOM 666 C C . ASP A 1 86 ? -2.447 -12.563 -3.875 1.00 84.62 86 ASP A C 1
ATOM 668 O O . ASP A 1 86 ? -3.196 -11.672 -4.284 1.00 84.62 86 ASP A O 1
ATOM 672 N N . THR A 1 87 ? -2.856 -13.389 -2.912 1.00 84.94 87 THR A N 1
ATOM 673 C CA . THR A 1 87 ? -4.151 -13.216 -2.237 1.00 84.94 87 THR A CA 1
ATOM 674 C C . THR A 1 87 ? -4.146 -11.939 -1.387 1.00 84.94 87 THR A C 1
ATOM 676 O O . THR A 1 87 ? -3.196 -11.732 -0.624 1.00 84.94 87 THR A O 1
ATOM 679 N N . PRO A 1 88 ? -5.201 -11.100 -1.452 1.00 91.25 88 PRO A N 1
ATOM 680 C CA . PRO A 1 88 ? -5.303 -9.917 -0.608 1.00 91.25 88 PRO A CA 1
ATOM 681 C C . PRO A 1 88 ? -5.157 -10.270 0.872 1.00 91.25 88 PRO A C 1
ATOM 683 O O . PRO A 1 88 ? -5.788 -11.196 1.382 1.00 91.25 88 PRO A O 1
ATOM 686 N N . THR A 1 89 ? -4.319 -9.518 1.576 1.00 93.38 89 THR A N 1
ATOM 687 C CA . THR A 1 89 ? -3.998 -9.766 2.980 1.00 93.38 89 THR A CA 1
ATOM 688 C C . THR A 1 89 ? -4.658 -8.718 3.862 1.00 93.38 89 THR A C 1
ATOM 690 O O . THR A 1 89 ? -4.571 -7.518 3.595 1.00 93.38 89 THR A O 1
ATOM 693 N N . LYS A 1 90 ? -5.313 -9.164 4.939 1.00 94.19 90 LYS A N 1
ATOM 694 C CA . LYS A 1 90 ? -5.933 -8.269 5.921 1.00 94.19 90 LYS A CA 1
ATOM 695 C C . LYS A 1 90 ? -4.864 -7.490 6.684 1.00 94.19 90 LYS A C 1
ATOM 697 O O . LYS A 1 90 ? -3.972 -8.089 7.279 1.00 94.19 90 LYS A O 1
ATOM 702 N N . LEU A 1 91 ? -4.989 -6.169 6.709 1.00 94.75 91 LEU A N 1
ATOM 703 C CA . LEU A 1 91 ? -4.094 -5.277 7.435 1.00 94.75 91 LEU A CA 1
ATOM 704 C C . LEU A 1 91 ? -4.375 -5.292 8.943 1.00 94.75 91 LEU A C 1
ATOM 706 O O . LEU A 1 91 ? -5.473 -5.601 9.405 1.00 94.75 91 LEU A O 1
ATOM 710 N N . SER A 1 92 ? -3.355 -4.931 9.718 1.00 94.25 92 SER A N 1
ATOM 711 C CA . SER A 1 92 ? -3.430 -4.786 11.174 1.00 94.25 92 SER A CA 1
ATOM 712 C C . SER A 1 92 ? -2.519 -3.646 11.641 1.00 94.25 92 SER A C 1
ATOM 714 O O . SER A 1 92 ? -1.877 -2.987 10.819 1.00 94.25 92 SER A O 1
ATOM 716 N N . LYS A 1 93 ? -2.407 -3.436 12.959 1.00 94.69 93 LYS A N 1
ATOM 717 C CA . LYS A 1 93 ? -1.394 -2.533 13.536 1.00 94.69 93 LYS A CA 1
ATOM 718 C C . LYS A 1 93 ? 0.032 -2.965 13.248 1.00 94.69 93 LYS A C 1
ATOM 720 O O . LYS A 1 93 ? 0.920 -2.119 13.142 1.00 94.69 93 LYS A O 1
ATOM 725 N N . LYS A 1 94 ? 0.262 -4.272 13.125 1.00 95.12 94 LYS A N 1
ATOM 726 C CA . LYS A 1 94 ? 1.564 -4.791 12.735 1.00 95.12 94 LYS A CA 1
ATOM 727 C C . LYS A 1 94 ? 1.752 -4.554 11.232 1.00 95.12 94 LYS A C 1
ATOM 729 O O . LYS A 1 94 ? 0.901 -5.007 10.464 1.00 95.12 94 LYS A O 1
ATOM 734 N N . PRO A 1 95 ? 2.845 -3.890 10.813 1.00 95.75 95 PRO A N 1
ATOM 735 C CA . PRO A 1 95 ? 3.151 -3.723 9.402 1.00 95.75 95 PRO A CA 1
ATOM 736 C C . PRO A 1 95 ? 3.253 -5.064 8.688 1.00 95.75 95 PRO A C 1
ATOM 738 O O . PRO A 1 95 ? 3.914 -5.990 9.169 1.00 95.75 95 PRO A O 1
ATOM 741 N N . ILE A 1 96 ? 2.570 -5.146 7.553 1.00 96.38 96 ILE A N 1
ATOM 742 C CA . ILE A 1 96 ? 2.626 -6.268 6.627 1.00 96.38 96 ILE A CA 1
ATOM 743 C C . ILE A 1 96 ? 3.487 -5.849 5.451 1.00 96.38 96 ILE A C 1
ATOM 745 O O . ILE A 1 96 ? 3.322 -4.757 4.906 1.00 96.38 96 ILE A O 1
ATOM 749 N N . ARG A 1 97 ? 4.411 -6.734 5.098 1.00 95.69 97 ARG A N 1
ATOM 750 C CA . ARG A 1 97 ? 5.407 -6.505 4.069 1.00 95.69 97 ARG A CA 1
ATOM 751 C C . ARG A 1 97 ? 4.932 -7.038 2.727 1.00 95.69 97 ARG A C 1
ATOM 753 O O . ARG A 1 97 ? 4.601 -8.215 2.628 1.00 95.69 97 ARG A O 1
ATOM 760 N N . PHE A 1 98 ? 4.999 -6.192 1.711 1.00 94.69 98 PHE A N 1
ATOM 761 C CA . PHE A 1 98 ? 4.700 -6.506 0.324 1.00 94.69 98 PHE A CA 1
ATOM 762 C C . PHE A 1 98 ? 5.927 -6.207 -0.549 1.00 94.69 98 PHE A C 1
ATOM 764 O O . PHE A 1 98 ? 6.524 -5.131 -0.421 1.00 94.69 98 PHE A O 1
ATOM 771 N N . PRO A 1 99 ? 6.343 -7.137 -1.422 1.00 92.38 99 PRO A N 1
ATOM 772 C CA . PRO A 1 99 ? 7.374 -6.849 -2.410 1.00 92.38 99 PRO A CA 1
ATOM 773 C C . PRO A 1 99 ? 6.836 -5.863 -3.455 1.00 92.38 99 PRO A C 1
ATOM 775 O O . PRO A 1 99 ? 5.675 -5.941 -3.850 1.00 92.38 99 PRO A O 1
ATOM 778 N N . VAL A 1 100 ? 7.679 -4.949 -3.938 1.00 91.38 100 VAL A N 1
ATOM 779 C CA . VAL A 1 100 ? 7.364 -4.200 -5.160 1.00 91.38 100 VAL A CA 1
ATOM 780 C C . VAL A 1 100 ? 7.736 -5.070 -6.357 1.00 91.38 100 VAL A C 1
ATOM 782 O O . VAL A 1 100 ? 8.871 -5.534 -6.442 1.00 91.38 100 VAL A O 1
ATOM 785 N N . LYS A 1 101 ? 6.793 -5.282 -7.279 1.00 89.75 101 LYS A N 1
ATOM 786 C CA . LYS A 1 101 ? 6.987 -6.089 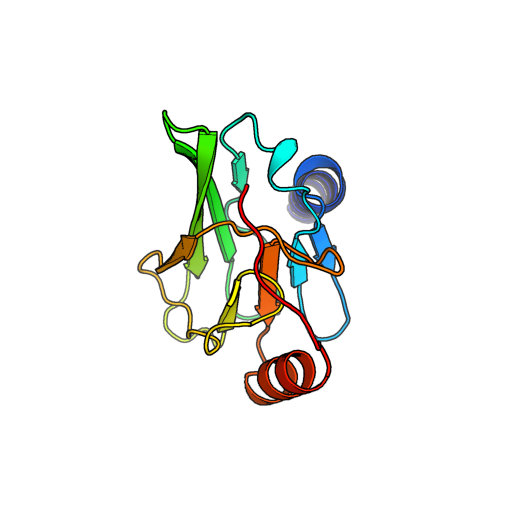-8.493 1.00 89.75 101 LYS A CA 1
ATOM 787 C C . LYS A 1 101 ? 6.665 -5.274 -9.741 1.00 89.75 101 LYS A C 1
ATOM 789 O O . LYS A 1 101 ? 5.840 -4.361 -9.695 1.00 89.75 101 LYS A O 1
ATOM 794 N N . MET A 1 102 ? 7.283 -5.640 -10.862 1.00 87.44 102 MET A N 1
ATOM 795 C CA . MET A 1 102 ? 6.893 -5.159 -12.186 1.00 87.44 102 MET A CA 1
ATOM 796 C C . MET A 1 102 ? 5.944 -6.147 -12.857 1.00 87.44 102 MET A C 1
ATOM 798 O O . MET A 1 102 ? 6.092 -7.360 -12.722 1.00 87.44 102 MET A O 1
ATOM 802 N N . THR A 1 103 ? 4.982 -5.628 -13.616 1.00 87.81 103 THR A N 1
ATOM 803 C CA . THR A 1 103 ? 3.972 -6.430 -14.312 1.00 87.81 103 THR A CA 1
ATOM 804 C C . THR A 1 103 ? 3.843 -6.041 -15.784 1.00 87.81 103 THR A C 1
ATOM 806 O O . THR A 1 103 ? 4.191 -4.933 -16.200 1.00 87.81 103 THR A O 1
ATOM 809 N N . SER A 1 104 ? 3.344 -6.977 -16.595 1.00 84.69 104 SER A N 1
ATOM 810 C CA . SER A 1 104 ? 2.940 -6.746 -17.983 1.00 84.69 104 SER A CA 1
ATOM 811 C C . SER A 1 104 ? 1.481 -7.196 -18.188 1.00 84.69 104 SER A C 1
ATOM 813 O O . SER A 1 104 ? 1.200 -8.386 -18.004 1.00 84.69 104 SER A O 1
ATOM 815 N N . PRO A 1 105 ? 0.549 -6.289 -18.557 1.00 86.31 105 PRO A N 1
ATOM 816 C CA . PRO A 1 105 ? 0.728 -4.834 -18.664 1.00 86.31 105 PRO A CA 1
ATOM 817 C C . PRO A 1 105 ? 1.044 -4.185 -17.304 1.00 86.31 105 PRO A C 1
ATOM 819 O O . PRO A 1 105 ? 0.775 -4.781 -16.266 1.00 86.31 105 PRO A O 1
ATOM 822 N N . SER A 1 106 ? 1.616 -2.975 -17.325 1.00 86.19 106 SER A N 1
ATOM 823 C CA . SER A 1 106 ? 1.984 -2.246 -16.101 1.00 86.19 106 SER A CA 1
ATOM 824 C C . SER A 1 106 ? 0.756 -1.974 -15.225 1.00 86.19 106 SER A C 1
ATOM 826 O O . SER A 1 106 ? -0.271 -1.505 -15.724 1.00 86.19 106 SER A O 1
ATOM 828 N N . THR A 1 107 ? 0.870 -2.268 -13.929 1.00 89.88 107 THR A N 1
ATOM 829 C CA . THR A 1 107 ? -0.176 -2.067 -12.916 1.00 89.88 107 THR A CA 1
ATOM 830 C C . THR A 1 107 ? 0.310 -1.222 -11.748 1.00 89.88 107 THR A C 1
ATOM 832 O O . THR A 1 107 ? 1.507 -0.993 -11.589 1.00 89.88 107 THR A O 1
ATOM 835 N N . ALA A 1 108 ? -0.617 -0.819 -10.875 1.00 92.25 108 ALA A N 1
ATOM 836 C CA . ALA A 1 108 ? -0.250 -0.223 -9.600 1.00 92.25 108 ALA A CA 1
ATOM 837 C C . ALA A 1 108 ? 0.567 -1.217 -8.760 1.00 92.25 108 ALA A C 1
ATOM 839 O O . ALA A 1 108 ? 0.343 -2.433 -8.804 1.00 92.25 108 ALA A O 1
ATOM 840 N N . ILE A 1 109 ? 1.501 -0.688 -7.972 1.00 92.94 109 ILE A N 1
ATOM 841 C CA . ILE A 1 109 ? 2.368 -1.500 -7.112 1.00 92.94 109 ILE A CA 1
ATOM 842 C C . ILE A 1 109 ? 1.654 -1.941 -5.835 1.00 92.94 109 ILE A C 1
ATOM 844 O O . ILE A 1 109 ? 2.0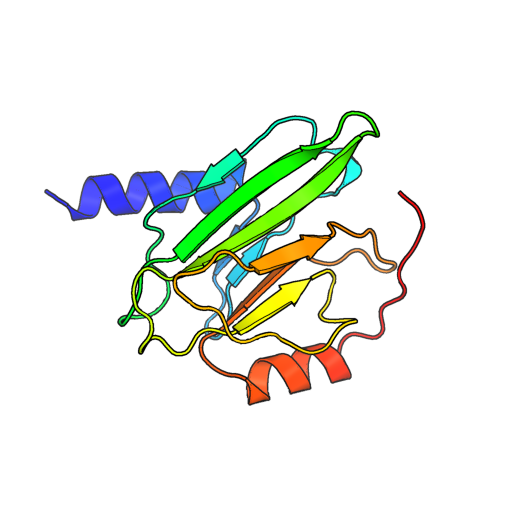04 -2.973 -5.274 1.00 92.94 109 ILE A O 1
ATOM 848 N N . LEU A 1 110 ? 0.633 -1.198 -5.404 1.00 94.56 110 LEU A N 1
ATOM 849 C CA . LEU A 1 110 ? -0.129 -1.455 -4.186 1.00 94.56 110 LEU A CA 1
ATOM 850 C C . LEU A 1 110 ? -1.599 -1.111 -4.404 1.00 94.56 110 LEU A C 1
ATOM 852 O O . LEU A 1 110 ? -1.900 -0.028 -4.906 1.00 94.56 110 LEU A O 1
ATOM 856 N N . TYR A 1 111 ? -2.488 -1.991 -3.950 1.00 94.00 111 TYR A N 1
ATOM 857 C CA . TYR A 1 111 ? -3.926 -1.749 -3.856 1.00 94.00 111 TYR A CA 1
ATOM 858 C C . TYR A 1 111 ? -4.384 -1.919 -2.409 1.00 94.00 111 TYR A C 1
ATOM 860 O O . TYR A 1 111 ? -3.933 -2.839 -1.727 1.00 94.00 111 TYR A O 1
ATOM 868 N N . ILE A 1 112 ? -5.289 -1.058 -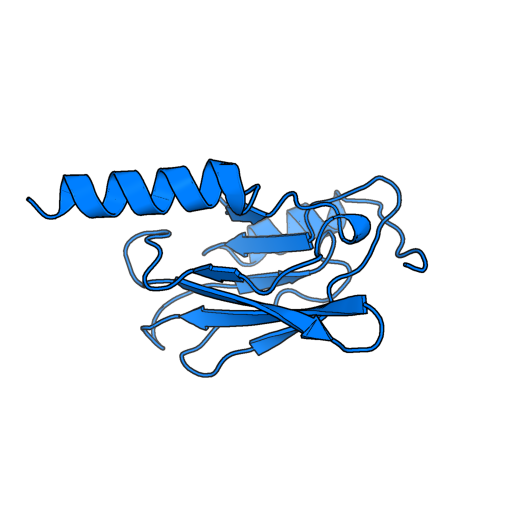1.939 1.00 94.00 112 ILE A N 1
ATOM 869 C CA . ILE A 1 112 ? -5.886 -1.111 -0.597 1.00 94.00 112 ILE A CA 1
ATOM 870 C C . ILE A 1 112 ? -7.399 -0.896 -0.691 1.00 94.00 112 ILE A C 1
ATOM 872 O O . ILE A 1 112 ? -7.854 0.012 -1.381 1.00 94.00 112 ILE A O 1
ATOM 876 N N . THR A 1 113 ? -8.190 -1.692 0.025 1.00 92.94 113 THR A N 1
ATOM 877 C CA . THR A 1 113 ? -9.657 -1.558 0.082 1.00 92.94 113 THR A CA 1
ATOM 878 C C . THR A 1 113 ? -10.221 -1.952 1.446 1.00 92.94 113 THR A C 1
ATOM 880 O O . THR A 1 113 ? -9.572 -2.675 2.200 1.00 92.94 113 THR A O 1
ATOM 883 N N . GLU A 1 114 ? -11.434 -1.490 1.756 1.00 92.12 114 GLU A N 1
ATOM 884 C CA . GLU A 1 114 ? -12.239 -1.990 2.880 1.00 92.12 114 GLU A CA 1
ATOM 885 C C . GLU A 1 114 ? -13.063 -3.245 2.498 1.00 92.12 114 GLU A C 1
ATOM 887 O O . GLU A 1 114 ? -13.554 -3.945 3.382 1.00 92.12 114 GLU A O 1
ATOM 892 N N . ASP A 1 115 ? -13.170 -3.573 1.201 1.00 90.50 115 ASP A N 1
ATOM 893 C CA . ASP A 1 115 ? -13.999 -4.657 0.654 1.00 90.50 115 ASP A CA 1
ATOM 894 C C . ASP A 1 115 ? -13.149 -5.783 0.030 1.00 90.50 115 ASP A C 1
ATOM 896 O O . ASP A 1 115 ? -12.576 -5.655 -1.055 1.00 90.50 115 ASP A O 1
ATOM 900 N N . PHE A 1 116 ? -13.070 -6.918 0.727 1.00 88.62 116 PHE A N 1
ATOM 901 C CA . PHE A 1 116 ? -12.299 -8.080 0.278 1.00 88.62 116 PHE A CA 1
ATOM 902 C C . PHE A 1 116 ? -12.834 -8.701 -1.024 1.00 88.62 116 PHE A C 1
ATOM 904 O O . PHE A 1 116 ? -12.046 -9.116 -1.882 1.00 88.62 116 PHE A O 1
ATOM 911 N N . ASP A 1 117 ? -14.156 -8.759 -1.187 1.00 87.81 117 ASP A N 1
ATOM 912 C CA . ASP A 1 117 ? -14.784 -9.393 -2.346 1.00 87.81 117 ASP A CA 1
ATOM 913 C C . ASP A 1 117 ? -14.539 -8.553 -3.598 1.00 87.81 117 ASP A C 1
ATOM 915 O O . ASP A 1 117 ? -14.197 -9.088 -4.655 1.00 87.81 117 ASP A O 1
ATOM 919 N N . TYR A 1 118 ? -14.604 -7.227 -3.460 1.00 85.88 118 TYR A N 1
ATOM 920 C CA . TYR A 1 118 ? -14.226 -6.301 -4.523 1.00 85.88 118 TYR A CA 1
ATOM 921 C C . TYR A 1 118 ? -12.769 -6.499 -4.970 1.00 85.88 118 TYR A C 1
ATOM 923 O O . TYR A 1 118 ? -12.494 -6.559 -6.170 1.00 85.88 118 TYR A O 1
ATOM 931 N N . MET A 1 119 ? -11.830 -6.653 -4.028 1.00 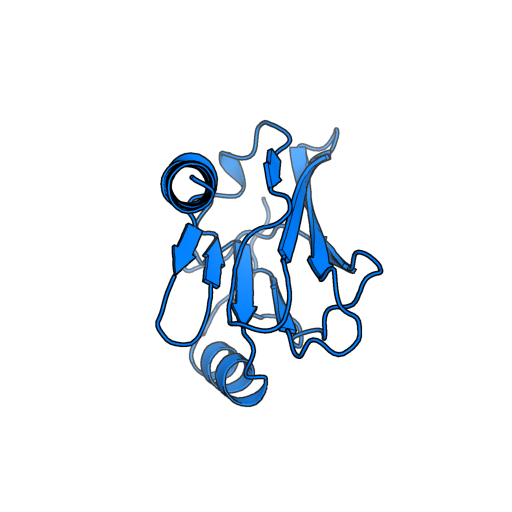84.44 119 MET A N 1
ATOM 932 C CA . MET A 1 119 ? -10.421 -6.891 -4.374 1.00 84.44 119 MET A CA 1
ATOM 933 C C . MET A 1 119 ? -10.229 -8.198 -5.145 1.00 84.44 119 MET A C 1
ATOM 935 O O . MET A 1 119 ? -9.429 -8.275 -6.076 1.00 84.44 119 MET A O 1
ATOM 939 N N . THR A 1 120 ? -10.977 -9.229 -4.761 1.00 83.31 120 THR A N 1
ATOM 940 C CA . THR A 1 120 ? -10.921 -10.539 -5.414 1.00 83.31 120 THR A CA 1
ATOM 941 C C . THR A 1 120 ? -11.458 -10.459 -6.846 1.00 83.31 120 THR A C 1
ATOM 943 O O . THR A 1 120 ? -10.838 -10.979 -7.766 1.00 83.31 120 THR A O 1
ATOM 946 N N . GLN A 1 121 ? -12.539 -9.710 -7.077 1.00 84.38 121 GLN A N 1
ATOM 947 C CA . GLN A 1 121 ? -13.054 -9.468 -8.431 1.00 84.38 121 GLN A CA 1
ATOM 948 C C . GLN A 1 121 ? -12.067 -8.677 -9.301 1.00 84.38 121 GLN A C 1
ATOM 950 O O . GLN A 1 121 ? -11.916 -8.954 -10.495 1.00 84.38 121 GLN A O 1
ATOM 955 N N . LEU A 1 122 ? -11.382 -7.692 -8.709 1.00 78.81 122 LEU A N 1
ATOM 956 C CA . LEU A 1 122 ? -10.351 -6.909 -9.390 1.00 78.81 122 LEU A CA 1
ATOM 957 C C . LEU A 1 122 ? -9.192 -7.809 -9.838 1.00 78.81 122 LEU A C 1
ATOM 959 O O . LEU A 1 122 ? -8.792 -7.746 -11.000 1.00 78.81 122 LEU A O 1
ATOM 963 N N . LYS A 1 123 ? -8.734 -8.707 -8.959 1.00 80.06 123 LYS A N 1
ATOM 964 C CA . LYS A 1 123 ? -7.751 -9.747 -9.284 1.00 80.06 123 LYS A CA 1
ATOM 965 C C . LYS A 1 123 ? -8.186 -10.608 -10.473 1.00 80.06 123 LYS A C 1
ATOM 967 O O . LYS A 1 123 ? -7.424 -10.749 -11.421 1.00 80.06 123 LYS A O 1
ATOM 972 N N . ASP A 1 124 ? -9.405 -11.145 -10.447 1.00 78.38 124 ASP A N 1
ATOM 973 C CA . ASP A 1 124 ? -9.900 -12.054 -11.496 1.00 78.38 124 ASP A CA 1
ATOM 974 C C . ASP A 1 124 ? -10.063 -11.362 -12.861 1.00 78.38 124 ASP A C 1
ATOM 976 O O . ASP A 1 124 ? -10.033 -12.001 -13.914 1.00 78.38 124 ASP A O 1
ATOM 980 N N . THR A 1 125 ? -10.216 -10.038 -12.857 1.00 78.62 125 THR A N 1
ATOM 981 C CA . THR A 1 125 ? -10.322 -9.233 -14.079 1.00 78.62 125 THR A CA 1
ATOM 982 C C . THR A 1 125 ? -8.941 -8.886 -14.654 1.00 78.62 125 THR A C 1
ATOM 984 O O . THR A 1 125 ? -8.764 -8.815 -15.877 1.00 78.62 125 THR A O 1
ATOM 987 N N . LEU A 1 126 ? -7.944 -8.681 -13.788 1.00 75.44 126 LEU A N 1
ATOM 988 C CA . LEU A 1 126 ? -6.586 -8.293 -14.160 1.00 75.44 126 LEU A CA 1
ATOM 989 C C . LEU A 1 126 ? -5.763 -9.504 -14.617 1.00 75.44 126 LEU A C 1
ATOM 991 O O . LEU A 1 126 ? -5.157 -10.229 -13.835 1.00 75.44 126 LEU A O 1
ATOM 995 N N . HIS A 1 127 ? -5.668 -9.683 -15.932 1.00 76.06 127 HIS A N 1
ATOM 996 C CA . HIS A 1 127 ? -4.811 -10.700 -16.540 1.00 76.06 127 HIS A CA 1
ATOM 997 C C . HIS A 1 127 ? -3.371 -10.189 -16.646 1.00 76.06 127 HIS A C 1
ATOM 999 O O . HIS A 1 127 ? -2.950 -9.695 -17.694 1.00 76.06 127 HIS A O 1
ATOM 1005 N N . VAL A 1 128 ? -2.625 -10.281 -15.546 1.00 80.50 128 VAL A N 1
ATOM 1006 C CA . VAL A 1 128 ? -1.269 -9.726 -15.429 1.00 80.50 128 VAL A CA 1
ATOM 1007 C C . VAL A 1 128 ? -0.227 -10.813 -15.204 1.00 80.50 128 VAL A C 1
ATOM 1009 O O . VAL A 1 128 ? -0.515 -11.886 -14.675 1.00 80.50 128 VAL A O 1
ATOM 1012 N N . LYS A 1 129 ? 1.006 -10.539 -15.633 1.00 78.69 129 LYS A N 1
ATOM 1013 C CA . LYS A 1 129 ? 2.170 -11.396 -15.384 1.00 78.69 129 LYS A CA 1
ATOM 1014 C C . LYS A 1 129 ? 3.278 -10.580 -14.745 1.00 78.69 129 LYS A C 1
ATOM 1016 O O . LYS A 1 129 ? 3.568 -9.487 -15.226 1.00 78.69 129 LYS A O 1
ATOM 1021 N N . GLU A 1 130 ? 3.894 -11.123 -13.701 1.00 81.56 130 GLU A N 1
ATOM 1022 C CA . GLU A 1 130 ? 5.118 -10.569 -13.121 1.00 81.56 130 GLU A CA 1
ATOM 1023 C C . GLU A 1 130 ? 6.280 -10.682 -14.118 1.00 81.56 130 GLU A C 1
ATOM 1025 O O . GLU A 1 130 ? 6.406 -11.680 -14.834 1.00 81.56 130 GLU A O 1
ATOM 1030 N N . ILE A 1 131 ? 7.111 -9.645 -14.172 1.00 82.94 131 ILE A N 1
ATOM 1031 C CA . ILE A 1 131 ? 8.352 -9.593 -14.948 1.00 82.94 131 ILE A CA 1
ATOM 1032 C C . ILE A 1 131 ? 9.500 -9.136 -14.043 1.00 82.94 131 ILE A C 1
ATOM 1034 O O . ILE A 1 131 ? 9.275 -8.468 -13.034 1.00 82.94 131 ILE A O 1
ATOM 1038 N N . GLU A 1 132 ? 10.731 -9.496 -14.404 1.00 72.31 132 GLU A N 1
ATOM 1039 C CA . GLU A 1 132 ? 11.913 -9.079 -13.648 1.00 72.31 132 GLU A CA 1
ATOM 1040 C C . GLU A 1 132 ? 12.131 -7.559 -13.727 1.00 72.31 132 GLU A C 1
ATOM 1042 O O . GLU A 1 132 ? 11.878 -6.932 -14.761 1.00 72.31 132 GLU A O 1
ATOM 1047 N N . ILE A 1 133 ? 12.579 -7.001 -12.597 1.00 65.06 133 ILE A N 1
ATOM 1048 C CA . ILE A 1 133 ? 12.923 -5.584 -12.400 1.00 65.06 133 ILE A CA 1
ATOM 1049 C C . ILE A 1 133 ? 14.334 -5.328 -12.926 1.00 65.06 133 ILE A C 1
ATOM 1051 O O . ILE A 1 133 ? 15.241 -6.093 -12.519 1.00 65.06 133 ILE A O 1
#